Protein AF-A0A8J6MDF5-F1 (afdb_monomer_lite)

Structure (mmCIF, N/CA/C/O backbone):
data_AF-A0A8J6MDF5-F1
#
_entry.id   AF-A0A8J6MDF5-F1
#
loop_
_atom_site.group_PDB
_atom_site.id
_atom_site.type_symbol
_atom_site.label_atom_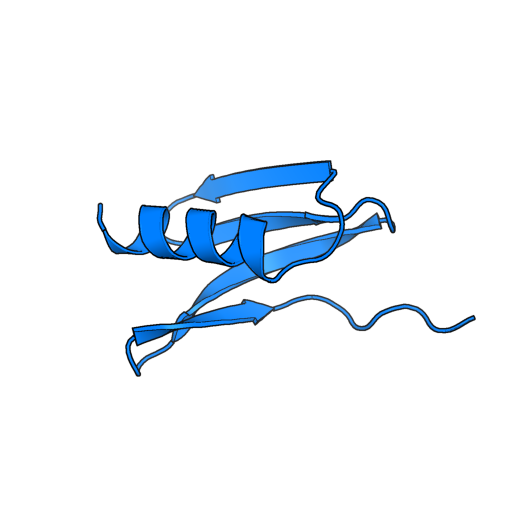id
_atom_site.label_alt_id
_atom_site.label_comp_id
_atom_site.label_asym_id
_atom_site.label_entity_id
_atom_site.label_seq_id
_atom_site.pdbx_PDB_ins_code
_atom_site.Cartn_x
_atom_site.Cartn_y
_atom_site.Cartn_z
_atom_site.occupancy
_atom_site.B_iso_or_equiv
_atom_site.auth_seq_id
_atom_site.auth_comp_id
_atom_site.auth_asym_id
_atom_site.auth_atom_id
_atom_site.pdbx_PDB_model_num
ATOM 1 N N . MET A 1 1 ? 10.735 9.667 -6.951 1.00 59.66 1 MET A N 1
ATOM 2 C CA . MET A 1 1 ? 9.727 10.278 -6.051 1.00 59.66 1 MET A CA 1
ATOM 3 C C . MET A 1 1 ? 8.304 10.112 -6.584 1.00 59.66 1 MET A C 1
ATOM 5 O O . MET A 1 1 ? 7.427 9.860 -5.775 1.00 59.66 1 MET A O 1
ATOM 9 N N . GLU A 1 2 ? 8.066 10.167 -7.901 1.00 81.69 2 GLU A N 1
ATOM 10 C CA . GLU A 1 2 ? 6.713 10.080 -8.492 1.00 81.69 2 GLU A CA 1
ATOM 11 C C . GLU A 1 2 ? 5.962 8.767 -8.215 1.00 81.69 2 GLU A C 1
ATOM 13 O O . GLU A 1 2 ? 4.767 8.796 -7.930 1.00 81.69 2 GLU A O 1
ATOM 18 N N . THR A 1 3 ? 6.650 7.620 -8.227 1.00 87.81 3 THR A N 1
ATOM 19 C CA . THR A 1 3 ? 6.032 6.303 -7.992 1.00 87.81 3 THR A CA 1
ATOM 20 C C . THR A 1 3 ? 5.350 6.219 -6.631 1.00 87.81 3 THR A C 1
ATOM 22 O O . THR A 1 3 ? 4.184 5.852 -6.542 1.00 87.81 3 THR A O 1
ATOM 25 N N . THR A 1 4 ? 6.056 6.601 -5.566 1.00 90.69 4 THR A N 1
ATOM 26 C CA . THR A 1 4 ? 5.527 6.547 -4.200 1.00 90.69 4 THR A CA 1
ATOM 27 C C . THR A 1 4 ? 4.306 7.444 -4.042 1.00 90.69 4 THR A C 1
ATOM 29 O O . THR A 1 4 ? 3.312 7.012 -3.470 1.00 90.69 4 THR A O 1
ATOM 32 N N . THR A 1 5 ? 4.347 8.664 -4.584 1.00 91.75 5 THR A N 1
ATOM 33 C CA . THR A 1 5 ? 3.200 9.580 -4.546 1.00 91.75 5 THR A CA 1
ATOM 34 C C . THR A 1 5 ? 2.002 8.990 -5.284 1.00 91.75 5 THR A C 1
ATOM 36 O O . THR A 1 5 ? 0.908 8.976 -4.733 1.00 91.75 5 THR A O 1
ATOM 39 N N . LYS A 1 6 ? 2.206 8.415 -6.478 1.00 93.38 6 LYS A N 1
ATOM 40 C CA . LYS A 1 6 ? 1.136 7.762 -7.247 1.00 93.38 6 LYS A CA 1
ATOM 41 C C . LYS A 1 6 ? 0.507 6.594 -6.483 1.00 93.38 6 LYS A C 1
ATOM 43 O O . LYS A 1 6 ? -0.712 6.456 -6.483 1.00 93.38 6 LYS A O 1
ATOM 48 N N . LEU A 1 7 ? 1.324 5.780 -5.814 1.00 94.69 7 LEU A N 1
ATOM 49 C CA . LEU A 1 7 ? 0.844 4.671 -4.987 1.00 94.69 7 LEU A CA 1
ATOM 50 C C . LEU A 1 7 ? 0.059 5.161 -3.764 1.00 94.69 7 LEU A C 1
ATOM 52 O O . LEU A 1 7 ? -0.973 4.579 -3.448 1.00 94.69 7 LEU A O 1
ATOM 56 N N . LEU A 1 8 ? 0.515 6.228 -3.099 1.00 93.81 8 LEU A N 1
ATOM 57 C CA . LEU A 1 8 ? -0.186 6.818 -1.955 1.00 93.81 8 LEU A CA 1
ATOM 58 C C . LEU A 1 8 ? -1.548 7.387 -2.369 1.00 93.81 8 LEU A C 1
ATOM 60 O O . LEU A 1 8 ? -2.550 7.058 -1.741 1.00 93.81 8 LEU A O 1
ATOM 64 N N . THR A 1 9 ? -1.595 8.181 -3.444 1.00 93.75 9 THR A N 1
ATOM 65 C CA . THR A 1 9 ? -2.846 8.735 -3.983 1.00 93.75 9 THR A CA 1
ATOM 66 C C . THR A 1 9 ? -3.812 7.615 -4.356 1.00 93.75 9 THR A C 1
ATOM 68 O O . THR A 1 9 ? -4.936 7.575 -3.858 1.00 93.75 9 THR A O 1
ATOM 71 N N . TRP A 1 10 ? -3.351 6.637 -5.139 1.00 94.94 10 TRP A N 1
ATOM 72 C CA . TRP A 1 10 ? -4.201 5.529 -5.558 1.00 94.94 10 TRP A CA 1
ATOM 73 C C . TRP A 1 10 ? -4.712 4.710 -4.365 1.00 94.94 10 TRP A C 1
ATOM 75 O O . TRP A 1 10 ? -5.885 4.342 -4.354 1.00 94.94 10 TRP A O 1
ATOM 85 N N . ALA A 1 11 ? -3.883 4.473 -3.337 1.00 93.69 11 ALA A N 1
ATOM 86 C CA . ALA A 1 11 ? -4.307 3.785 -2.116 1.00 93.69 11 ALA A CA 1
ATOM 87 C C . ALA A 1 11 ? -5.461 4.520 -1.425 1.00 93.69 11 ALA A C 1
ATOM 89 O O . ALA A 1 11 ? -6.440 3.890 -1.045 1.00 93.69 11 ALA A O 1
ATOM 90 N N . THR A 1 12 ? -5.371 5.846 -1.293 1.00 91.88 12 THR A N 1
ATOM 91 C CA . THR A 1 12 ? -6.426 6.646 -0.653 1.00 91.88 12 THR A CA 1
ATOM 92 C C . THR A 1 12 ? -7.727 6.700 -1.455 1.00 91.88 12 THR A C 1
ATOM 94 O O . THR A 1 12 ? -8.787 6.888 -0.867 1.00 91.88 12 THR A O 1
ATOM 97 N N . GLU A 1 13 ? -7.656 6.531 -2.777 1.00 94.00 13 GLU A N 1
ATOM 98 C CA . GLU A 1 13 ? -8.811 6.614 -3.679 1.00 94.00 13 GLU A CA 1
ATOM 99 C C . GLU A 1 13 ? -9.496 5.261 -3.923 1.00 94.00 13 GLU A C 1
ATOM 101 O O . GLU A 1 13 ? -10.701 5.224 -4.161 1.00 94.00 13 GLU A O 1
ATOM 106 N N . ASN A 1 14 ? -8.743 4.154 -3.897 1.00 93.50 14 ASN A N 1
ATOM 107 C CA . ASN A 1 14 ? -9.214 2.850 -4.389 1.00 93.50 14 ASN A CA 1
ATOM 108 C C . ASN A 1 14 ? -9.266 1.763 -3.314 1.00 93.50 14 ASN A C 1
ATOM 110 O O . ASN A 1 14 ? -9.882 0.720 -3.532 1.00 93.50 14 ASN A O 1
ATOM 114 N N . ILE A 1 15 ? -8.606 1.964 -2.174 1.00 89.31 15 ILE A N 1
ATOM 115 C CA . ILE A 1 15 ? -8.582 0.980 -1.097 1.00 89.31 15 ILE A CA 1
ATOM 116 C C . ILE A 1 15 ? -9.570 1.391 -0.007 1.00 89.31 15 ILE A C 1
ATOM 118 O O . ILE A 1 15 ? -9.735 2.572 0.292 1.00 89.31 15 ILE A O 1
ATOM 122 N N . GLY A 1 16 ? -10.249 0.383 0.555 1.00 82.31 16 GLY A N 1
ATOM 123 C CA . GLY A 1 16 ? -11.230 0.534 1.627 1.00 82.31 16 GLY A CA 1
ATOM 124 C C . GLY A 1 16 ? -10.670 1.247 2.864 1.00 82.31 16 GLY A C 1
ATOM 125 O O . GLY A 1 16 ? -9.487 1.585 2.912 1.00 82.31 16 GLY A O 1
ATOM 126 N N . PRO A 1 17 ? -11.505 1.485 3.889 1.00 90.50 17 PRO A N 1
ATOM 127 C CA . PRO A 1 17 ? -11.168 2.374 4.994 1.00 90.50 17 PRO A CA 1
ATOM 128 C C . PRO A 1 17 ? -9.815 2.015 5.618 1.00 90.50 17 PRO A C 1
ATOM 130 O O . PRO A 1 17 ? -9.656 0.971 6.255 1.00 90.50 17 PRO A O 1
ATOM 133 N N . LEU A 1 18 ? -8.849 2.911 5.418 1.00 93.56 18 LEU A N 1
ATOM 134 C CA . LEU A 1 18 ? -7.484 2.752 5.893 1.00 93.56 18 LEU A CA 1
ATOM 135 C C . LEU A 1 18 ? -7.433 3.002 7.406 1.00 93.56 18 LEU A C 1
ATOM 137 O O . LEU A 1 18 ? -8.045 3.937 7.928 1.00 93.56 18 LEU A O 1
ATOM 141 N N . GLU A 1 19 ? -6.695 2.149 8.102 1.00 95.31 19 GLU A N 1
ATOM 142 C CA . GLU A 1 19 ? -6.235 2.364 9.472 1.00 95.31 19 GLU A CA 1
ATOM 143 C C . GLU A 1 19 ? -4.832 2.984 9.466 1.00 95.31 19 GLU A C 1
ATOM 145 O O . GLU A 1 19 ? -4.586 3.954 10.178 1.00 95.31 19 GLU A O 1
ATOM 150 N N . GLU A 1 20 ? -3.932 2.473 8.620 1.00 95.19 20 GLU A N 1
ATOM 151 C CA . GLU A 1 20 ? -2.552 2.952 8.502 1.00 95.19 20 GLU A CA 1
ATOM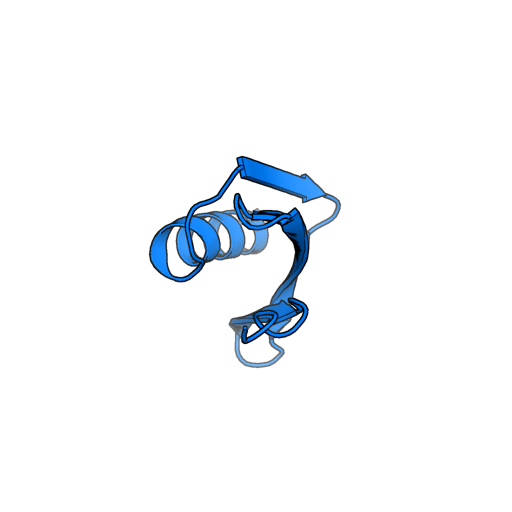 152 C C . GLU A 1 20 ? -2.072 2.906 7.044 1.00 95.19 20 GLU A C 1
ATOM 154 O O . GLU A 1 20 ? -2.448 2.014 6.278 1.00 95.19 20 GLU A O 1
ATOM 159 N N . ILE A 1 21 ? -1.216 3.858 6.663 1.00 95.06 21 ILE A N 1
ATOM 160 C CA . ILE A 1 21 ? -0.539 3.901 5.363 1.00 95.06 21 ILE A CA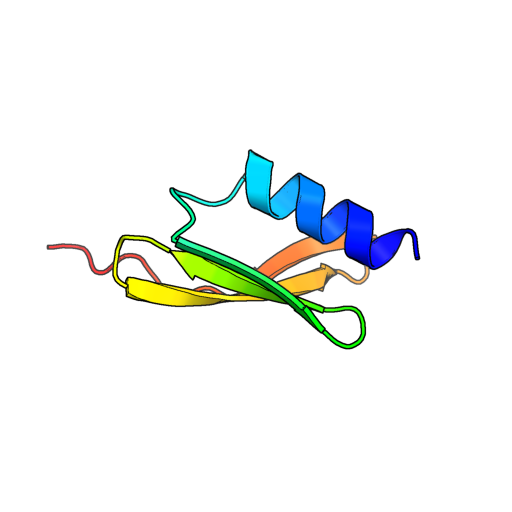 1
ATOM 161 C C . ILE A 1 21 ? 0.900 4.393 5.532 1.00 95.06 21 ILE A C 1
ATOM 163 O O . ILE A 1 21 ? 1.151 5.401 6.191 1.00 95.06 21 ILE A O 1
ATOM 167 N N . GLN A 1 22 ? 1.860 3.692 4.929 1.00 94.81 22 GLN A N 1
ATOM 168 C CA . GLN A 1 22 ? 3.277 4.030 5.043 1.00 94.81 22 GLN A CA 1
ATOM 169 C C . GLN A 1 22 ? 4.031 3.755 3.742 1.00 94.81 22 GLN A C 1
ATOM 171 O O . GLN A 1 22 ? 3.961 2.664 3.182 1.00 94.81 22 GLN A O 1
ATOM 176 N N . ALA A 1 23 ? 4.817 4.726 3.284 1.00 92.69 23 ALA A N 1
ATOM 177 C CA . ALA A 1 23 ? 5.741 4.545 2.172 1.00 92.69 23 ALA A CA 1
ATOM 178 C C . ALA A 1 23 ? 7.088 3.986 2.655 1.00 92.69 23 ALA A C 1
ATOM 180 O O . ALA A 1 23 ? 7.723 4.570 3.531 1.00 92.69 23 ALA A O 1
ATOM 181 N N . ILE A 1 24 ? 7.549 2.884 2.058 1.00 90.44 24 ILE A N 1
ATOM 182 C CA . ILE A 1 24 ? 8.814 2.225 2.405 1.00 90.44 24 ILE A CA 1
ATOM 183 C C . ILE A 1 24 ? 9.496 1.745 1.122 1.00 90.44 24 ILE A C 1
ATOM 185 O O . ILE A 1 24 ? 8.937 0.926 0.397 1.00 90.44 24 ILE A O 1
ATOM 189 N N . ASN A 1 25 ? 10.711 2.233 0.842 1.00 86.31 25 ASN A N 1
ATOM 190 C CA . ASN A 1 25 ? 11.571 1.763 -0.258 1.00 86.31 25 ASN A CA 1
ATOM 191 C C . ASN A 1 25 ? 10.853 1.597 -1.619 1.00 86.31 25 ASN A C 1
ATOM 193 O O . ASN A 1 25 ? 11.041 0.602 -2.312 1.00 86.31 25 ASN A O 1
ATOM 197 N N . GLY A 1 26 ? 10.007 2.560 -2.001 1.00 84.69 26 GLY A N 1
ATOM 198 C CA . GLY A 1 26 ? 9.285 2.541 -3.286 1.00 84.69 26 GLY A CA 1
ATOM 199 C C . GLY A 1 26 ? 8.017 1.676 -3.319 1.00 84.69 26 GLY A C 1
ATOM 200 O O . GLY A 1 26 ? 7.405 1.540 -4.371 1.00 84.69 26 GLY A O 1
ATOM 201 N N . THR A 1 27 ? 7.607 1.127 -2.177 1.00 90.50 27 THR A N 1
ATOM 202 C CA . THR A 1 27 ? 6.342 0.407 -1.957 1.00 90.50 27 THR A CA 1
ATOM 203 C C . THR A 1 27 ? 5.486 1.194 -0.960 1.00 90.50 27 THR A C 1
ATOM 205 O O . THR A 1 27 ? 6.018 1.966 -0.158 1.00 90.50 27 THR A O 1
ATOM 208 N N . VAL A 1 28 ? 4.168 1.001 -0.970 1.00 95.06 28 VAL A N 1
ATOM 209 C CA . VAL A 1 28 ? 3.266 1.539 0.062 1.00 95.06 28 VAL A CA 1
ATOM 210 C C . VAL A 1 28 ? 2.662 0.387 0.853 1.00 95.06 28 VAL A C 1
ATOM 212 O O . VAL A 1 28 ? 1.973 -0.447 0.287 1.00 95.06 28 VAL A O 1
ATOM 215 N N . ARG A 1 29 ? 2.910 0.310 2.160 1.00 95.56 29 ARG A N 1
ATOM 216 C CA . ARG A 1 29 ? 2.193 -0.602 3.059 1.00 95.56 29 ARG A CA 1
ATOM 217 C C . ARG A 1 29 ? 0.887 0.034 3.504 1.00 95.56 29 ARG A C 1
ATOM 219 O O . ARG A 1 29 ? 0.852 1.236 3.763 1.00 95.56 29 ARG A O 1
ATOM 226 N N . VAL A 1 30 ? -0.154 -0.780 3.617 1.00 95.50 30 VAL A N 1
ATOM 227 C CA . VAL A 1 30 ? -1.458 -0.359 4.133 1.00 95.50 30 VAL A CA 1
ATOM 228 C C . VAL A 1 30 ? -1.983 -1.365 5.143 1.00 95.50 30 VAL A C 1
ATOM 230 O O . VAL A 1 30 ? -1.778 -2.575 5.007 1.00 95.50 30 VAL A O 1
ATOM 233 N N . ARG A 1 31 ? -2.709 -0.846 6.125 1.00 95.31 31 ARG A N 1
ATOM 234 C CA . ARG A 1 31 ? -3.550 -1.608 7.039 1.00 95.31 31 ARG A CA 1
ATOM 235 C C . ARG A 1 31 ? -4.964 -1.065 6.945 1.00 95.31 31 ARG A C 1
ATOM 237 O O . ARG A 1 31 ? -5.158 0.147 6.979 1.00 95.31 31 ARG A O 1
ATOM 244 N N . LEU A 1 32 ? -5.934 -1.952 6.795 1.00 94.06 32 LEU A N 1
ATOM 245 C CA . LEU A 1 32 ? -7.352 -1.629 6.698 1.00 94.06 32 LEU A CA 1
ATOM 246 C C . LEU A 1 32 ? -8.011 -1.773 8.069 1.00 94.06 32 LEU A C 1
ATOM 248 O O . LEU A 1 32 ? -7.561 -2.556 8.907 1.00 94.06 32 LEU A O 1
ATOM 252 N N . LYS A 1 33 ? -9.120 -1.061 8.279 1.00 92.88 33 LYS A N 1
ATOM 253 C CA . LYS A 1 33 ? -9.899 -1.136 9.527 1.00 92.88 33 LYS A CA 1
ATOM 254 C C . LYS A 1 33 ? -10.534 -2.502 9.791 1.00 92.88 33 LYS A C 1
ATOM 256 O O . LYS A 1 33 ? -10.889 -2.792 10.926 1.00 92.88 33 LYS A O 1
ATOM 261 N N . ASP A 1 34 ? -10.676 -3.336 8.764 1.00 90.69 34 ASP A N 1
ATOM 262 C CA . ASP A 1 34 ? -11.136 -4.724 8.900 1.00 90.69 34 ASP A CA 1
ATOM 263 C C . ASP A 1 34 ? -10.024 -5.683 9.384 1.00 90.69 34 ASP A C 1
ATOM 265 O O . ASP A 1 34 ? -10.243 -6.886 9.512 1.00 90.69 34 ASP A O 1
ATOM 269 N N . GLY A 1 35 ? -8.825 -5.158 9.664 1.00 91.38 35 GLY A N 1
ATOM 270 C CA . GLY A 1 35 ? -7.669 -5.912 10.140 1.00 91.38 35 GLY A CA 1
ATOM 271 C C . GLY A 1 35 ? -6.773 -6.458 9.027 1.00 91.38 35 GLY A C 1
ATOM 272 O O . GLY A 1 35 ? -5.666 -6.922 9.317 1.00 91.38 35 GLY A O 1
ATOM 273 N N . ARG A 1 36 ? -7.180 -6.374 7.754 1.00 93.25 36 ARG A N 1
ATOM 274 C CA . ARG A 1 36 ? -6.338 -6.799 6.631 1.00 93.25 36 ARG A CA 1
ATOM 275 C C . ARG A 1 36 ? -5.148 -5.866 6.472 1.00 93.25 36 ARG A C 1
ATOM 277 O O . ARG A 1 36 ? -5.257 -4.650 6.583 1.00 93.25 36 ARG A O 1
ATOM 284 N N . SER A 1 37 ? -3.992 -6.447 6.185 1.00 94.50 37 SER A N 1
ATOM 285 C CA . SER A 1 37 ? -2.761 -5.707 5.914 1.00 94.50 37 SER A CA 1
ATOM 286 C C . SER A 1 37 ? -2.154 -6.188 4.609 1.00 94.50 37 SER A C 1
ATOM 288 O O . SER A 1 37 ? -2.234 -7.372 4.283 1.00 94.50 37 SER A O 1
ATOM 290 N N . GLY A 1 38 ? -1.534 -5.279 3.871 1.00 94.25 38 GLY A N 1
ATOM 291 C CA . GLY A 1 38 ? -0.914 -5.599 2.596 1.00 94.25 38 GLY A CA 1
ATOM 292 C C . GLY A 1 38 ? 0.003 -4.496 2.108 1.00 94.25 38 GLY A C 1
ATOM 293 O O . GLY A 1 38 ? 0.418 -3.608 2.859 1.00 94.25 38 GLY A O 1
ATOM 294 N N . PHE A 1 39 ? 0.345 -4.570 0.832 1.00 95.06 39 PHE A N 1
ATOM 295 C CA . PHE A 1 39 ? 1.225 -3.597 0.210 1.00 95.06 39 PHE A CA 1
ATOM 296 C C . PHE A 1 39 ? 0.810 -3.299 -1.225 1.00 95.06 39 PHE A C 1
ATOM 298 O O . PHE A 1 39 ? 0.176 -4.111 -1.893 1.00 95.06 39 PHE A O 1
ATOM 305 N N . LEU A 1 40 ? 1.195 -2.120 -1.693 1.00 95.31 40 LEU A N 1
ATOM 306 C CA . LEU A 1 40 ? 0.999 -1.646 -3.042 1.00 95.31 40 LEU A CA 1
ATOM 307 C C . LEU A 1 40 ? 2.343 -1.449 -3.718 1.00 95.31 40 LEU A C 1
ATOM 309 O O . LEU A 1 40 ? 3.256 -0.840 -3.153 1.00 95.31 40 LEU A O 1
ATOM 313 N N . ILE A 1 41 ? 2.416 -1.912 -4.955 1.00 94.69 41 ILE A N 1
ATOM 314 C CA . ILE A 1 41 ? 3.569 -1.767 -5.838 1.00 94.69 41 ILE A CA 1
ATOM 315 C C . ILE A 1 41 ? 3.138 -1.154 -7.161 1.00 94.69 41 ILE A C 1
ATOM 317 O O . ILE A 1 41 ? 1.961 -1.156 -7.526 1.00 94.69 41 ILE A O 1
ATOM 321 N N . MET A 1 42 ? 4.121 -0.647 -7.895 1.00 95.12 42 MET A N 1
ATOM 322 C CA . MET A 1 42 ? 3.920 -0.243 -9.275 1.00 95.12 42 MET A CA 1
ATOM 323 C C . MET A 1 42 ? 3.915 -1.477 -10.177 1.00 95.12 42 MET A C 1
ATOM 325 O O . MET A 1 42 ? 4.892 -2.226 -10.187 1.00 95.12 42 MET A O 1
ATOM 329 N N . GLY A 1 43 ? 2.844 -1.681 -10.940 1.00 93.12 43 GLY A N 1
ATOM 330 C CA . GLY A 1 43 ? 2.821 -2.647 -12.032 1.00 93.12 43 GLY A CA 1
ATOM 331 C C . GLY A 1 43 ? 3.807 -2.267 -13.140 1.00 93.12 43 GLY A C 1
ATOM 332 O O . GLY A 1 43 ? 4.185 -1.101 -13.290 1.00 93.12 43 GLY A O 1
ATOM 333 N N . PHE A 1 44 ? 4.221 -3.258 -13.933 1.00 91.06 44 PHE A N 1
ATOM 334 C CA . PHE A 1 44 ? 5.116 -3.058 -15.083 1.00 91.06 44 PHE A CA 1
ATOM 335 C C . PHE A 1 44 ? 4.526 -2.129 -16.155 1.00 91.06 44 PHE A C 1
ATOM 337 O O . PHE A 1 44 ? 5.265 -1.493 -16.898 1.00 91.06 44 PHE A O 1
ATOM 344 N N . ASP A 1 45 ? 3.202 -2.037 -16.212 1.00 93.69 45 ASP A N 1
ATOM 345 C CA . ASP A 1 45 ? 2.415 -1.150 -17.069 1.00 93.69 45 ASP A CA 1
ATOM 346 C C . ASP A 1 45 ? 2.278 0.278 -16.515 1.00 93.69 45 ASP A C 1
ATOM 348 O O . ASP A 1 45 ? 1.654 1.140 -17.133 1.00 93.69 45 ASP A O 1
ATOM 352 N N . GLY A 1 46 ? 2.845 0.556 -15.339 1.00 91.56 46 GLY A N 1
ATOM 353 C CA . GLY A 1 46 ? 2.672 1.840 -14.682 1.00 91.56 46 GLY A CA 1
ATOM 354 C C . GLY A 1 46 ? 1.276 2.022 -14.078 1.00 91.56 46 GLY A C 1
ATOM 355 O O . GLY A 1 46 ? 0.872 3.172 -13.850 1.00 91.56 46 GLY A O 1
ATOM 356 N N . ILE A 1 47 ? 0.578 0.937 -13.728 1.00 93.12 47 ILE A N 1
ATOM 357 C CA . ILE A 1 47 ? -0.665 0.960 -12.943 1.00 93.12 47 ILE A CA 1
ATOM 358 C C . ILE A 1 47 ? -0.398 0.454 -11.509 1.00 93.12 47 ILE A C 1
ATOM 360 O O . ILE A 1 47 ? 0.300 -0.543 -11.330 1.00 93.12 47 ILE A O 1
ATOM 364 N N . PRO A 1 48 ? -0.878 1.141 -10.453 1.00 95.00 48 PRO A N 1
ATOM 365 C CA . PRO A 1 48 ? -0.787 0.643 -9.080 1.00 95.00 48 PRO A CA 1
ATOM 366 C C . PRO A 1 48 ? -1.489 -0.706 -8.900 1.00 95.00 48 PRO A C 1
ATOM 368 O O . PRO A 1 48 ? -2.606 -0.896 -9.374 1.00 95.00 48 PRO A O 1
ATOM 371 N N . VAL A 1 49 ? -0.857 -1.620 -8.165 1.00 94.38 49 VAL A N 1
ATOM 372 C CA . VAL A 1 49 ? -1.429 -2.929 -7.827 1.00 94.38 49 VAL A CA 1
ATOM 373 C C . VAL A 1 49 ? -1.411 -3.105 -6.317 1.00 94.38 49 VAL A C 1
ATOM 375 O O . VAL A 1 49 ? -0.362 -2.946 -5.690 1.00 94.38 49 VAL A O 1
ATOM 378 N N . ALA A 1 50 ? -2.558 -3.464 -5.740 1.00 94.19 50 ALA A N 1
ATOM 379 C CA . ALA A 1 50 ? -2.672 -3.825 -4.334 1.00 94.19 50 ALA A CA 1
ATOM 380 C C . ALA A 1 50 ? -2.579 -5.338 -4.149 1.00 94.19 50 ALA A C 1
ATOM 382 O O . ALA A 1 50 ? -3.350 -6.098 -4.731 1.00 94.19 50 ALA A O 1
ATOM 383 N N . ASN A 1 51 ? -1.661 -5.762 -3.290 1.00 94.19 51 ASN A N 1
ATOM 384 C CA . ASN A 1 51 ? -1.589 -7.124 -2.796 1.00 94.19 51 ASN A CA 1
ATOM 385 C C . ASN A 1 51 ? -2.175 -7.153 -1.381 1.00 94.19 51 ASN A C 1
ATOM 387 O O . ASN A 1 51 ? -1.478 -6.892 -0.395 1.00 94.19 51 ASN A O 1
ATOM 391 N N . LEU A 1 52 ? -3.485 -7.383 -1.311 1.00 92.44 52 LEU A N 1
ATOM 392 C CA . LEU A 1 52 ? -4.257 -7.469 -0.076 1.00 92.44 52 LEU A CA 1
ATOM 393 C C . LEU A 1 52 ? -4.888 -8.857 0.036 1.00 92.44 52 LEU A C 1
ATOM 395 O O . LEU A 1 52 ? -5.321 -9.407 -0.980 1.00 92.44 52 LEU A O 1
ATOM 399 N N . PRO A 1 53 ? -4.985 -9.424 1.250 1.00 90.44 53 PRO A N 1
ATOM 400 C CA . PRO A 1 53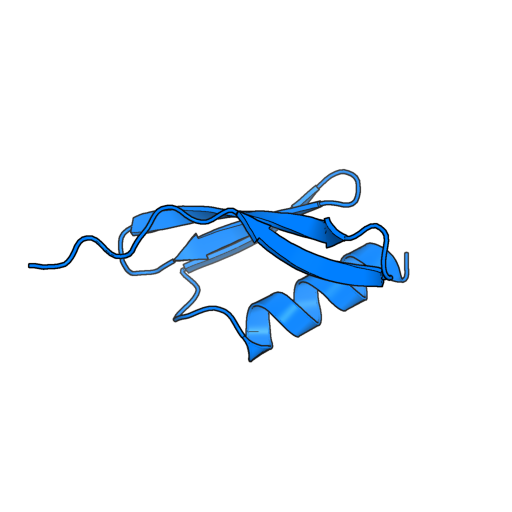 ? -5.759 -10.639 1.448 1.00 90.44 53 PRO A CA 1
ATOM 401 C C . PRO A 1 53 ? -7.233 -10.394 1.072 1.00 90.44 53 PRO A C 1
ATOM 403 O O . PRO A 1 53 ? -7.715 -9.254 1.163 1.00 90.44 53 PRO A O 1
ATOM 406 N N . PRO A 1 54 ? -7.963 -11.440 0.645 1.00 86.19 54 PRO A N 1
ATOM 407 C CA . PRO A 1 54 ? -9.383 -11.312 0.346 1.00 86.19 54 PRO A CA 1
ATOM 408 C C . PRO A 1 54 ? -10.139 -10.811 1.577 1.00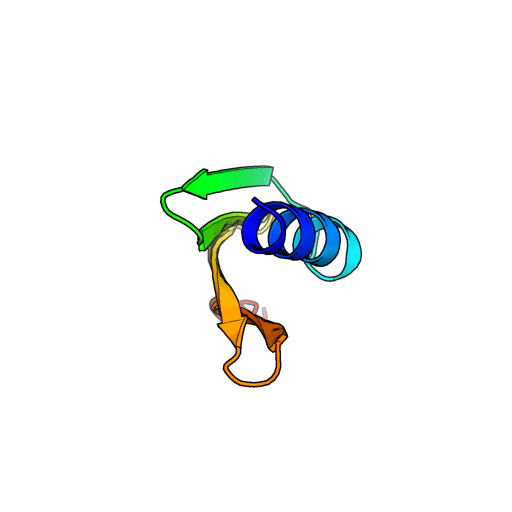 86.19 54 PRO A C 1
ATOM 410 O O . PRO A 1 54 ? -9.725 -11.050 2.715 1.00 86.19 54 PRO A O 1
ATOM 413 N N . GLU A 1 55 ? -11.246 -10.106 1.350 1.00 79.81 55 GLU A N 1
ATOM 414 C CA . GLU A 1 55 ? -12.203 -9.842 2.422 1.00 79.81 55 GLU A CA 1
ATOM 415 C C . GLU A 1 55 ? -12.624 -11.180 3.018 1.00 79.81 55 GLU A C 1
ATOM 417 O O . GLU A 1 55 ? -12.981 -12.109 2.288 1.00 79.81 55 GLU A O 1
ATOM 422 N N . VAL A 1 56 ? -12.534 -11.299 4.342 1.00 69.00 56 VAL A N 1
ATOM 423 C CA . VAL A 1 56 ? -13.097 -12.456 5.029 1.00 69.00 56 VAL A CA 1
ATOM 424 C C . VAL A 1 56 ? -14.608 -12.287 4.937 1.00 69.00 56 VAL A C 1
ATOM 426 O O . VAL A 1 56 ? -15.206 -11.560 5.725 1.00 69.00 56 VAL A O 1
ATOM 429 N N . GLY A 1 57 ? -15.203 -12.882 3.904 1.00 62.69 57 GLY A N 1
ATOM 430 C CA . GLY A 1 57 ? -16.649 -12.998 3.795 1.00 62.69 57 GLY A CA 1
ATOM 431 C C . GLY A 1 57 ? -17.158 -13.775 5.004 1.00 62.69 57 GLY A C 1
ATOM 432 O O . GLY A 1 57 ? -16.676 -14.877 5.269 1.00 62.69 57 GLY A O 1
ATOM 433 N N . ILE A 1 58 ? -18.067 -13.155 5.753 1.00 51.56 58 ILE A N 1
ATOM 434 C CA . ILE A 1 58 ? -18.842 -13.807 6.812 1.00 51.56 58 ILE A CA 1
ATOM 435 C C . ILE A 1 58 ? -19.928 -14.664 6.166 1.00 51.56 58 ILE A C 1
ATOM 437 O O . ILE A 1 58 ? -20.536 -14.171 5.187 1.00 51.56 58 ILE A O 1
#

Secondary structure (DSSP, 8-state):
-HHHHHHHHHHHHHSSSEEEEEEETTEEEEEETTS-EEEEEE-TTS-EEEE-PPP---

Foldseek 3Di:
DVQQVLQVVCCVVPPAAWPDWDDDPSKIWTAHPLGKTWIWHQDPVRDIDTDIDDPPDD

Radius of gyration: 11.15 Å; chains: 1; bounding box: 30×24×27 Å

Sequence (58 aa):
METTTKLLTWATENIGPLEEI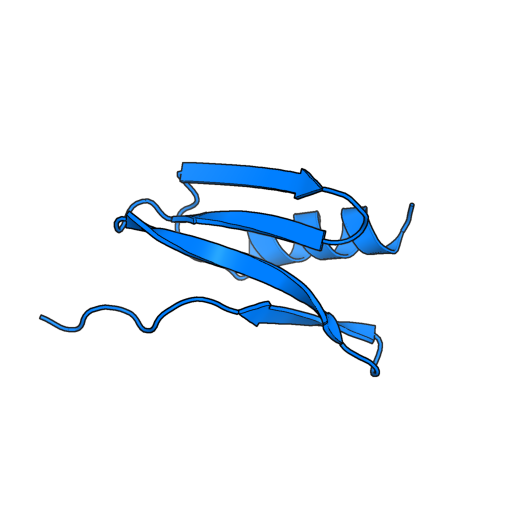QAINGTVRVRLKDGRSGFLIMGFDGIPVANLPPEVGI

pLDDT: mean 90.02, std 8.86, range [51.56, 95.56]

Organism: NCBI:txid2763048